Protein AF-A0A811S1T0-F1 (afdb_monomer_lite)

Foldseek 3Di:
DDLVVVLVVVVVVVVVVVVVVDFDDDDDDDPVVVVNVLSVDWAKWFAWCDDDRHPVPQTDHQDDDADVPHDPQRVSQVSCCQAWVAGDPPGPHQDTDGPVPTTPDIHTHRLVRNCPPPVCVVDPVSVVVSVQVVCVVVVVHPDDDDD

Secondary structure (DSSP, 8-state):
--HHHHHHHHHHHHHHHHHTT---------GGGGGGSGGG-EEEEEEESSSSSTTTT--B----PPPTT--HHHHHHHHHHHHH---TTTTS-------TTTEEEEEEEEHHHHHT-HHHHH-HHHHHHHHHHHHHHTT----PPP-

InterPro domains:
  IPR000086 NUDIX hydrolase domain [PF00293] (43-87)
  IPR000086 NUDIX hydrolase domain [PS51462] (26-147)
  IPR003293 Nudix hydrolase 6-like [PTHR13994] (42-86)
  IPR015797 NUDIX hydrolase-like domain superfamily [SSF55811] (42-127)
  IPR020084 NUDIX hydrolase, conserved site [PS00893] (64-85)
  IPR020476 NUDIX hydrolase [PR00502] (59-73)
  IPR020476 NUDIX hydrolase [PR00502] (73-88)
  IPR040618 Pre-nudix hydrolase domain [PF18290] (1-42)

Sequence (147 aa):
MDPGVFSASLKAALAKWREQGIRGVWIKLPITLSNLIPPVVEILAVQEKSGVLRGLGVWKFPTGVVEPGEDINVGAVREVKEETGVCLLKPLSYDIYEARLEIEACQWMPIEEFAAQPFLQKHELAKYILEVGLAKVDKEYAGFQSP

pLDDT: mean 76.9, std 10.12, range [39.59, 94.25]

Structure (mmCIF, N/CA/C/O backbone):
data_AF-A0A811S1T0-F1
#
_entry.id   AF-A0A811S1T0-F1
#
loop_
_atom_site.group_PDB
_atom_site.id
_atom_site.type_symbol
_atom_site.label_atom_id
_atom_site.label_alt_id
_atom_site.label_comp_id
_atom_site.label_asym_id
_atom_site.label_entity_id
_atom_site.label_seq_id
_atom_site.pdbx_PDB_ins_code
_atom_site.Cartn_x
_atom_site.Cartn_y
_atom_site.Cartn_z
_atom_site.occupancy
_atom_site.B_iso_or_equiv
_atom_site.auth_seq_id
_atom_site.auth_comp_id
_atom_site.auth_asym_id
_atom_site.auth_atom_id
_atom_site.pdbx_PDB_model_num
ATOM 1 N N . MET A 1 1 ? 17.799 -5.778 -17.339 1.00 73.62 1 MET A N 1
ATOM 2 C CA . MET A 1 1 ? 17.180 -4.451 -17.546 1.00 73.62 1 MET A CA 1
ATOM 3 C C . MET A 1 1 ? 17.196 -3.739 -16.210 1.00 73.62 1 MET A C 1
ATOM 5 O O . MET A 1 1 ? 16.959 -4.403 -15.206 1.00 73.62 1 MET A O 1
ATOM 9 N N . ASP A 1 2 ? 17.540 -2.455 -16.201 1.00 85.69 2 ASP A N 1
ATOM 10 C CA . ASP A 1 2 ? 17.540 -1.648 -14.980 1.00 85.69 2 ASP A CA 1
ATOM 11 C C . ASP A 1 2 ? 16.093 -1.400 -14.487 1.00 85.69 2 ASP A C 1
ATOM 13 O O . ASP A 1 2 ? 15.254 -1.014 -15.311 1.00 85.69 2 ASP A O 1
ATOM 17 N N . PRO A 1 3 ? 15.775 -1.631 -13.195 1.00 75.69 3 PRO A N 1
ATOM 18 C CA . PRO A 1 3 ? 14.431 -1.426 -12.646 1.00 75.69 3 PRO A CA 1
ATOM 19 C C . PRO A 1 3 ? 13.915 0.012 -12.776 1.00 75.69 3 PRO A C 1
ATOM 21 O O . PRO A 1 3 ? 12.736 0.206 -13.067 1.00 75.69 3 PRO A O 1
ATOM 24 N N . GLY A 1 4 ? 14.781 1.019 -12.630 1.00 75.38 4 GLY A N 1
ATOM 25 C CA . GLY A 1 4 ? 14.400 2.429 -12.746 1.00 75.38 4 GLY A CA 1
ATOM 26 C C . GLY A 1 4 ? 14.018 2.808 -14.176 1.00 75.38 4 GLY A C 1
ATOM 27 O O . GLY A 1 4 ? 12.973 3.420 -14.407 1.00 75.38 4 GLY A O 1
ATOM 28 N N . VAL A 1 5 ? 14.812 2.369 -15.158 1.00 84.75 5 VAL A N 1
ATOM 29 C CA . VAL A 1 5 ? 14.508 2.547 -16.591 1.00 84.75 5 VAL A CA 1
ATOM 30 C C . VAL A 1 5 ? 13.210 1.831 -16.975 1.00 84.75 5 VAL A C 1
ATOM 32 O O . VAL A 1 5 ? 12.394 2.380 -17.724 1.00 84.75 5 VAL A O 1
ATOM 35 N N . PHE A 1 6 ? 12.992 0.621 -16.452 1.00 81.00 6 PHE A N 1
ATOM 36 C CA . PHE A 1 6 ? 11.758 -0.129 -16.672 1.00 81.00 6 PHE A CA 1
ATOM 37 C C . PHE A 1 6 ? 10.543 0.577 -16.059 1.00 81.00 6 PHE A C 1
ATOM 39 O O . PHE A 1 6 ? 9.552 0.763 -16.760 1.00 81.00 6 PHE A O 1
ATOM 46 N N . SER A 1 7 ? 10.643 1.040 -14.808 1.00 75.69 7 SER A N 1
ATOM 47 C CA . SER A 1 7 ? 9.585 1.785 -14.113 1.00 75.69 7 SER A CA 1
ATOM 48 C C . SER A 1 7 ? 9.170 3.036 -14.890 1.00 75.69 7 SER A C 1
ATOM 50 O O . SER A 1 7 ? 7.989 3.232 -15.175 1.00 75.69 7 SER A O 1
ATOM 52 N N . ALA A 1 8 ? 10.141 3.851 -15.319 1.00 79.75 8 ALA A N 1
ATOM 53 C CA . ALA A 1 8 ? 9.870 5.058 -16.097 1.00 79.75 8 ALA A CA 1
ATOM 54 C C . ALA A 1 8 ? 9.174 4.739 -17.431 1.00 79.75 8 ALA A C 1
ATOM 56 O O . ALA A 1 8 ? 8.195 5.390 -17.805 1.00 79.75 8 ALA A O 1
ATOM 57 N N . SER A 1 9 ? 9.643 3.697 -18.123 1.00 83.00 9 SER A N 1
ATOM 58 C CA . SER A 1 9 ? 9.062 3.248 -19.393 1.00 83.00 9 SER A CA 1
ATOM 59 C C . SER A 1 9 ? 7.640 2.714 -19.214 1.00 83.00 9 SER A C 1
ATOM 61 O O . SER A 1 9 ? 6.757 3.012 -20.019 1.00 83.00 9 SER A O 1
ATOM 63 N N . LEU A 1 10 ? 7.402 1.954 -18.143 1.00 80.75 10 LEU A N 1
ATOM 64 C CA . LEU A 1 10 ? 6.099 1.395 -17.814 1.00 80.75 10 LEU A CA 1
ATOM 65 C C . LEU A 1 10 ? 5.095 2.492 -17.446 1.00 80.75 10 LEU A C 1
ATOM 67 O O . LEU A 1 10 ? 4.000 2.502 -18.002 1.00 80.75 10 LEU A O 1
ATOM 71 N N . LYS A 1 11 ? 5.471 3.452 -16.589 1.00 79.00 11 LYS A N 1
ATOM 72 C CA . LYS A 1 11 ? 4.620 4.602 -16.226 1.00 79.00 11 LYS A CA 1
ATOM 73 C C . LYS A 1 11 ? 4.187 5.389 -17.468 1.00 79.00 11 LYS A C 1
ATOM 75 O O . LYS A 1 11 ? 3.002 5.679 -17.634 1.00 79.00 11 LYS A O 1
ATOM 80 N N . ALA A 1 12 ? 5.121 5.670 -18.380 1.00 82.94 12 ALA A N 1
ATOM 81 C CA . ALA A 1 12 ? 4.818 6.357 -19.637 1.00 82.94 12 ALA A CA 1
ATOM 82 C C . ALA A 1 12 ? 3.865 5.547 -20.538 1.00 82.94 12 ALA A C 1
ATOM 84 O O . ALA A 1 12 ? 2.929 6.104 -21.118 1.00 82.94 12 ALA A O 1
ATOM 85 N N . ALA A 1 13 ? 4.069 4.229 -20.638 1.00 80.31 13 ALA A N 1
ATOM 86 C CA . ALA A 1 13 ? 3.201 3.346 -21.414 1.00 80.31 13 ALA A CA 1
ATOM 87 C C . ALA A 1 13 ? 1.782 3.257 -20.827 1.00 80.31 13 ALA A C 1
ATOM 89 O O . ALA A 1 13 ? 0.809 3.370 -21.572 1.00 80.31 13 ALA A O 1
ATOM 90 N N . LEU A 1 14 ? 1.656 3.119 -19.503 1.00 78.12 14 LEU A N 1
ATOM 91 C CA . LEU A 1 14 ? 0.371 3.064 -18.803 1.00 78.12 14 LEU A CA 1
ATOM 92 C C . LEU A 1 14 ? -0.433 4.358 -18.978 1.00 78.12 14 LEU A C 1
ATOM 94 O O . LEU A 1 14 ? -1.624 4.286 -19.277 1.00 78.12 14 LEU A O 1
ATOM 98 N N . ALA A 1 15 ? 0.208 5.527 -18.864 1.00 79.62 15 ALA A N 1
ATOM 99 C CA . ALA A 1 15 ? -0.446 6.816 -19.096 1.00 79.62 15 ALA A CA 1
ATOM 100 C C . ALA A 1 15 ? -1.046 6.895 -20.510 1.00 79.62 15 ALA A C 1
ATOM 102 O O . ALA A 1 15 ? -2.232 7.183 -20.675 1.00 79.62 15 ALA A O 1
ATOM 103 N N . LYS A 1 16 ? -0.256 6.523 -21.524 1.00 86.50 16 LYS A N 1
ATOM 104 C CA . LYS A 1 16 ? -0.706 6.477 -22.919 1.00 86.50 16 LYS A CA 1
ATOM 105 C C . LYS A 1 16 ? -1.853 5.485 -23.132 1.00 86.50 16 LYS A C 1
ATOM 107 O O . LYS A 1 16 ? -2.821 5.789 -23.822 1.00 86.50 16 LYS A O 1
ATOM 112 N N . TRP A 1 17 ? -1.759 4.282 -22.573 1.00 80.88 17 TRP A N 1
ATOM 113 C CA . TRP A 1 17 ? -2.789 3.252 -22.732 1.00 80.88 17 TRP A CA 1
ATOM 114 C C . TRP A 1 17 ? -4.102 3.618 -22.040 1.00 80.88 17 TRP A C 1
ATOM 116 O O . TRP A 1 17 ? -5.175 3.298 -22.556 1.00 80.88 17 TRP A O 1
ATOM 126 N N . ARG A 1 18 ? -4.036 4.359 -20.931 1.00 78.31 18 ARG A N 1
ATOM 127 C CA . ARG A 1 18 ? -5.213 4.909 -20.255 1.00 78.31 18 ARG A CA 1
ATOM 128 C C . ARG A 1 18 ? -5.973 5.898 -21.142 1.00 78.31 18 ARG A C 1
ATOM 130 O O . ARG A 1 18 ? -7.193 5.793 -21.233 1.00 78.31 18 ARG A O 1
ATOM 137 N N . GLU A 1 19 ? -5.277 6.798 -21.841 1.00 82.19 19 GLU A N 1
ATOM 138 C CA . GLU A 1 19 ? -5.892 7.717 -22.821 1.00 82.19 19 GLU A CA 1
ATOM 139 C C . GLU A 1 19 ? -6.563 6.970 -23.983 1.00 82.19 19 GLU A C 1
ATOM 141 O O . GLU A 1 19 ? -7.566 7.419 -24.531 1.00 82.19 19 GLU A O 1
ATOM 146 N N . GLN A 1 20 ? -6.041 5.792 -24.327 1.00 86.56 20 GLN A N 1
ATOM 147 C CA . GLN A 1 20 ? -6.594 4.911 -25.358 1.00 86.56 20 GLN A CA 1
ATOM 148 C C . GLN A 1 20 ? -7.759 4.040 -24.858 1.00 86.56 20 GLN A C 1
ATOM 150 O O . GLN A 1 20 ? -8.282 3.223 -25.615 1.00 86.56 20 GLN A O 1
ATOM 155 N N . GLY A 1 21 ? -8.172 4.189 -23.596 1.00 77.06 21 GLY A N 1
ATOM 156 C CA . GLY A 1 21 ? -9.277 3.437 -23.002 1.00 77.06 21 GLY A CA 1
ATOM 157 C C . GLY A 1 21 ? -8.931 1.997 -22.612 1.00 77.06 21 GLY A C 1
ATOM 158 O O . GLY A 1 21 ? -9.837 1.210 -22.338 1.00 77.06 21 GLY A O 1
ATOM 159 N N . ILE A 1 22 ? -7.646 1.627 -22.566 1.00 70.94 22 ILE A N 1
ATOM 160 C CA . ILE A 1 22 ? -7.214 0.306 -22.097 1.00 70.94 22 ILE A CA 1
ATOM 161 C C . ILE A 1 22 ? -7.363 0.246 -20.575 1.00 70.94 22 ILE A C 1
ATOM 163 O O . ILE A 1 22 ? -6.870 1.103 -19.846 1.00 70.94 22 ILE A O 1
ATOM 167 N N . ARG A 1 23 ? -8.051 -0.796 -20.098 1.00 66.44 23 ARG A N 1
ATOM 168 C CA . ARG A 1 23 ? -8.424 -0.974 -18.683 1.00 66.44 23 ARG A CA 1
ATOM 169 C C . ARG A 1 23 ? -7.642 -2.084 -17.976 1.00 66.44 23 ARG A C 1
ATOM 171 O O . ARG A 1 23 ? -7.745 -2.207 -16.763 1.00 66.44 23 ARG A O 1
ATOM 178 N N . GLY A 1 24 ? -6.888 -2.900 -18.715 1.00 60.38 24 GLY A N 1
ATOM 179 C CA . GLY A 1 24 ? -6.119 -4.015 -18.164 1.00 60.38 24 GLY A CA 1
ATOM 180 C C . GLY A 1 24 ? -4.885 -4.325 -19.004 1.00 60.38 24 GLY A C 1
ATOM 181 O O . GLY A 1 24 ? -4.956 -4.342 -20.233 1.00 60.38 24 GLY A O 1
ATOM 182 N N . VAL A 1 25 ? -3.760 -4.573 -18.332 1.00 71.88 25 VAL A N 1
ATOM 183 C CA . VAL A 1 25 ? -2.461 -4.876 -18.943 1.00 71.88 25 VAL A CA 1
ATOM 184 C C . VAL A 1 25 ? -1.908 -6.148 -18.309 1.00 71.88 25 VAL A C 1
ATOM 186 O O . VAL A 1 25 ? -1.824 -6.254 -17.089 1.00 71.88 25 VAL A O 1
ATOM 189 N N . TRP A 1 26 ? -1.517 -7.114 -19.140 1.00 69.75 26 TRP A N 1
ATOM 190 C CA . TRP A 1 26 ? -0.873 -8.349 -18.694 1.00 69.75 26 TRP A CA 1
ATOM 191 C C . TRP A 1 26 ? 0.623 -8.275 -18.977 1.00 69.75 26 TRP A C 1
ATOM 193 O O . TRP A 1 26 ? 1.035 -8.210 -20.135 1.00 69.75 26 TRP A O 1
ATOM 203 N N . ILE A 1 27 ? 1.440 -8.311 -17.925 1.00 73.50 27 ILE A N 1
ATOM 204 C CA . ILE A 1 27 ? 2.901 -8.296 -18.039 1.00 73.50 27 ILE A CA 1
ATOM 205 C C . ILE A 1 27 ? 3.415 -9.705 -17.755 1.00 73.50 27 ILE A C 1
ATOM 207 O O . ILE A 1 27 ? 3.264 -10.234 -16.656 1.00 73.50 27 ILE A O 1
ATOM 211 N N . LYS A 1 28 ? 4.026 -10.330 -18.765 1.00 74.69 28 LYS A N 1
ATOM 212 C CA . LYS A 1 28 ? 4.677 -11.634 -18.622 1.00 74.69 28 LYS A CA 1
ATOM 213 C C . LYS A 1 28 ? 6.162 -11.423 -18.341 1.00 74.69 28 LYS A C 1
ATOM 215 O O . LYS A 1 28 ? 6.903 -11.037 -19.242 1.00 74.69 28 LYS A O 1
ATOM 220 N N . LEU A 1 29 ? 6.590 -11.717 -17.116 1.00 73.38 29 LEU A N 1
ATOM 221 C CA . LEU A 1 29 ? 7.993 -11.650 -16.707 1.00 73.38 29 LEU A CA 1
ATOM 222 C C . LEU A 1 29 ? 8.585 -13.063 -16.572 1.00 73.38 29 LEU A C 1
ATOM 224 O O . LEU A 1 29 ? 8.060 -13.876 -15.810 1.00 73.38 29 LEU A O 1
ATOM 228 N N . PRO A 1 30 ? 9.668 -13.387 -17.300 1.00 76.62 30 PRO A N 1
ATOM 229 C CA . PRO A 1 30 ? 10.503 -14.544 -16.992 1.00 76.62 30 PRO A CA 1
ATOM 230 C C . PRO A 1 30 ? 11.116 -14.416 -15.592 1.00 76.62 30 PRO A C 1
ATOM 232 O O . PRO A 1 30 ? 11.462 -13.314 -15.174 1.00 76.62 30 PRO A O 1
ATOM 235 N N . ILE A 1 31 ? 11.344 -15.540 -14.905 1.00 69.88 31 ILE A N 1
ATOM 236 C CA . ILE A 1 31 ? 11.936 -15.550 -13.553 1.00 69.88 31 ILE A CA 1
ATOM 237 C C . ILE A 1 31 ? 13.321 -14.886 -13.491 1.00 69.88 31 ILE A C 1
ATOM 239 O O . ILE A 1 31 ? 13.688 -14.301 -12.481 1.00 69.88 31 ILE A O 1
ATOM 243 N N . THR A 1 32 ? 14.071 -14.896 -14.596 1.00 77.25 32 THR A N 1
ATOM 244 C CA . THR A 1 32 ? 15.369 -14.212 -14.719 1.00 77.25 32 THR A CA 1
ATOM 245 C C . THR A 1 32 ? 15.266 -12.685 -14.665 1.00 77.25 32 THR A C 1
ATOM 247 O O . THR A 1 32 ? 16.288 -12.014 -14.572 1.00 77.25 32 THR A O 1
ATOM 250 N N . LEU A 1 33 ? 14.054 -12.134 -14.775 1.00 78.56 33 LEU A N 1
ATOM 251 C CA . LEU A 1 33 ? 13.741 -10.711 -14.651 1.00 78.56 33 LEU A CA 1
ATOM 252 C C . LEU A 1 33 ? 12.894 -10.433 -13.398 1.00 78.56 33 LEU A C 1
ATOM 254 O O . LEU A 1 33 ? 12.141 -9.461 -13.369 1.00 78.56 33 LEU A O 1
ATOM 258 N N . SER A 1 34 ? 12.997 -11.274 -12.360 1.00 74.88 34 SER A N 1
ATOM 259 C CA . SER A 1 34 ? 12.306 -11.067 -11.077 1.00 74.88 34 SER A CA 1
ATOM 260 C C . SER A 1 34 ? 12.664 -9.732 -10.419 1.00 74.88 34 SER A C 1
ATOM 262 O O . SER A 1 34 ? 11.841 -9.145 -9.728 1.00 74.88 34 SER A O 1
ATOM 264 N N . ASN A 1 35 ? 13.841 -9.180 -10.725 1.00 72.88 35 ASN A N 1
ATOM 265 C CA . ASN A 1 35 ? 14.255 -7.841 -10.307 1.00 72.88 35 ASN A CA 1
ATOM 266 C C . ASN A 1 35 ? 13.358 -6.707 -10.850 1.00 72.88 35 ASN A C 1
ATOM 268 O O . ASN A 1 35 ? 13.507 -5.566 -10.427 1.00 72.88 35 ASN A O 1
ATOM 272 N N . LEU A 1 36 ? 12.468 -7.000 -11.805 1.00 73.81 36 LEU A N 1
ATOM 273 C CA . LEU A 1 36 ? 11.477 -6.070 -12.346 1.00 73.81 36 LEU A CA 1
ATOM 274 C C . LEU A 1 36 ? 10.087 -6.244 -11.726 1.00 73.81 36 LEU A C 1
ATOM 276 O O . LEU A 1 36 ? 9.186 -5.517 -12.130 1.00 73.81 36 LEU A O 1
ATOM 280 N N . ILE A 1 37 ? 9.905 -7.175 -10.778 1.00 70.19 37 ILE A N 1
ATOM 281 C CA . ILE A 1 37 ? 8.646 -7.353 -10.039 1.00 70.19 37 ILE A CA 1
ATOM 282 C C . ILE A 1 37 ? 8.358 -6.152 -9.131 1.00 70.19 37 ILE A C 1
ATOM 284 O O . ILE A 1 37 ? 7.250 -5.630 -9.218 1.00 70.19 37 ILE A O 1
ATOM 288 N N . PRO A 1 38 ? 9.304 -5.654 -8.313 1.00 68.50 38 PRO A N 1
ATOM 289 C CA . PRO A 1 38 ? 8.998 -4.537 -7.425 1.00 68.50 38 PRO A CA 1
ATOM 290 C C . PRO A 1 38 ? 8.460 -3.291 -8.175 1.00 68.50 38 PRO A C 1
ATOM 292 O O . PRO A 1 38 ? 7.383 -2.825 -7.807 1.00 68.50 38 PRO A O 1
ATOM 295 N N . PRO A 1 39 ? 9.011 -2.879 -9.342 1.00 67.88 39 PRO A N 1
ATOM 296 C CA . PRO A 1 39 ? 8.487 -1.731 -10.089 1.00 67.88 39 PRO A CA 1
ATOM 297 C C . PRO A 1 39 ? 7.089 -1.904 -10.702 1.00 67.88 39 PRO A C 1
ATOM 299 O O . PRO A 1 39 ? 6.507 -0.914 -11.146 1.00 67.88 39 PRO A O 1
ATOM 302 N N . VAL A 1 40 ? 6.580 -3.138 -10.821 1.00 69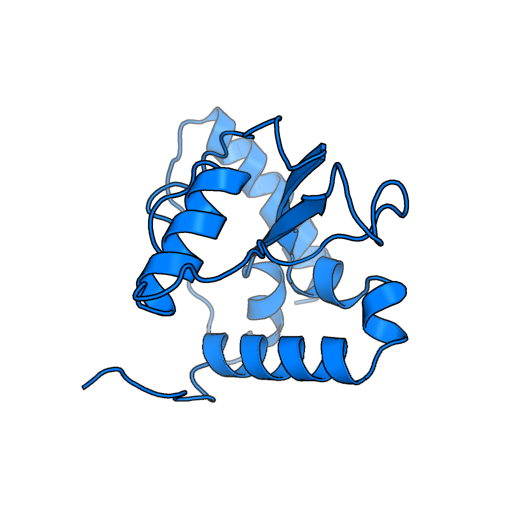.69 40 VAL A N 1
ATOM 303 C CA . VAL A 1 40 ? 5.204 -3.425 -11.286 1.00 69.69 40 VAL A CA 1
ATOM 304 C C . VAL A 1 40 ? 4.234 -3.654 -10.131 1.00 69.69 40 VAL A C 1
ATOM 306 O O . VAL A 1 40 ? 3.033 -3.772 -10.372 1.00 69.69 40 VAL A O 1
ATOM 309 N N . VAL A 1 41 ? 4.730 -3.734 -8.894 1.00 70.31 41 VAL A N 1
ATOM 310 C CA . VAL A 1 41 ? 3.910 -3.886 -7.694 1.00 70.31 41 VAL A CA 1
ATOM 311 C C . VAL A 1 41 ? 3.681 -2.510 -7.085 1.00 70.31 41 VAL A C 1
ATOM 313 O O . VAL A 1 41 ? 4.598 -1.852 -6.595 1.00 70.31 41 VAL A O 1
ATOM 316 N N . GLU A 1 42 ? 2.422 -2.094 -7.087 1.00 72.88 42 GLU A N 1
ATOM 317 C CA . GLU A 1 42 ? 1.984 -0.880 -6.412 1.00 72.88 42 GLU A CA 1
ATOM 318 C C . GLU A 1 42 ? 1.251 -1.231 -5.116 1.00 72.88 42 GLU A C 1
ATOM 320 O O . GLU A 1 42 ? 0.479 -2.191 -5.044 1.00 72.88 42 GLU A O 1
ATOM 325 N N . ILE A 1 43 ? 1.495 -0.428 -4.085 1.00 77.12 43 ILE A N 1
ATOM 326 C CA . ILE A 1 43 ? 0.799 -0.470 -2.804 1.00 77.12 43 ILE A CA 1
ATOM 327 C C . ILE A 1 43 ? -0.171 0.705 -2.752 1.00 77.12 43 ILE A C 1
ATOM 329 O O . ILE A 1 43 ? 0.166 1.820 -3.146 1.00 77.12 43 ILE A O 1
ATOM 333 N N . LEU A 1 44 ? -1.368 0.464 -2.227 1.00 80.31 44 LEU A N 1
ATOM 334 C CA . LEU A 1 44 ? -2.286 1.536 -1.876 1.00 80.31 44 LEU A CA 1
ATOM 335 C C . LEU A 1 44 ? -1.807 2.199 -0.583 1.00 80.31 44 LEU A C 1
ATOM 337 O O . LEU A 1 44 ? -1.782 1.558 0.469 1.00 80.31 44 LEU A O 1
ATOM 341 N N . ALA A 1 45 ? -1.418 3.467 -0.676 1.00 86.62 45 ALA A N 1
ATOM 342 C CA . ALA A 1 45 ? -0.905 4.240 0.443 1.00 86.62 45 ALA A CA 1
ATOM 343 C C . ALA A 1 45 ? -1.722 5.517 0.661 1.00 86.62 45 ALA A C 1
ATOM 345 O O . ALA A 1 45 ? -2.256 6.108 -0.283 1.00 86.62 45 ALA A O 1
ATOM 346 N N . VAL A 1 46 ? -1.783 5.956 1.915 1.00 87.00 46 VAL A N 1
ATOM 347 C CA . VAL A 1 46 ? -2.544 7.127 2.358 1.00 87.00 46 VAL A CA 1
ATOM 348 C C . VAL A 1 46 ? -1.664 8.091 3.149 1.00 87.00 46 VAL A C 1
ATOM 350 O O . VAL A 1 46 ? -0.701 7.683 3.804 1.00 87.00 46 VAL A O 1
ATOM 353 N N . GLN A 1 47 ? -2.021 9.371 3.114 1.00 89.12 47 GLN A N 1
ATOM 354 C CA . GLN A 1 47 ? -1.563 10.382 4.064 1.00 89.12 47 GLN A CA 1
ATOM 355 C C . GLN A 1 47 ? -2.734 10.775 4.957 1.00 89.12 47 GLN A C 1
ATOM 357 O O . GLN A 1 47 ? -3.818 11.099 4.470 1.00 89.12 47 GLN A O 1
ATOM 362 N N . GLU A 1 48 ? -2.530 10.735 6.270 1.00 86.94 48 GLU A N 1
ATOM 363 C CA . GLU A 1 48 ? -3.596 11.028 7.224 1.00 86.94 48 GLU A CA 1
ATOM 364 C C . GLU A 1 48 ? -3.838 12.533 7.372 1.00 86.94 48 GLU A C 1
ATOM 366 O O . GLU A 1 48 ? -2.910 13.339 7.467 1.00 86.94 48 GLU A O 1
ATOM 371 N N . LYS A 1 49 ? -5.114 12.910 7.456 1.00 84.50 49 LYS A N 1
ATOM 372 C CA . LYS A 1 49 ? -5.534 14.297 7.683 1.00 84.50 49 LYS A CA 1
ATOM 373 C C . LYS A 1 49 ? -5.501 14.683 9.161 1.00 84.50 49 LYS A C 1
ATOM 375 O O . LYS A 1 49 ? -5.445 15.867 9.505 1.00 84.50 49 LYS A O 1
ATOM 380 N N . SER A 1 50 ? -5.539 13.687 10.040 1.00 78.94 50 SER A N 1
ATOM 381 C CA . SER A 1 50 ? -5.488 13.810 11.495 1.00 78.94 50 SER A CA 1
ATOM 382 C C . SER A 1 50 ? -4.680 12.666 12.097 1.00 78.94 50 SER A C 1
ATOM 384 O O . SER A 1 50 ? -4.749 11.553 11.592 1.00 78.94 50 SER A O 1
ATOM 386 N N . GLY A 1 51 ? -3.956 12.935 13.186 1.00 81.81 51 GLY A N 1
ATOM 387 C CA . GLY A 1 51 ? -3.114 11.947 13.862 1.00 81.81 51 GLY A CA 1
ATOM 388 C C . GLY A 1 51 ? -1.673 12.425 14.049 1.00 81.81 51 GLY A C 1
ATOM 389 O O . GLY A 1 51 ? -1.393 13.625 13.989 1.00 81.81 51 GLY A O 1
ATOM 390 N N . VAL A 1 52 ? -0.776 11.479 14.331 1.00 84.75 52 VAL A N 1
ATOM 391 C CA . VAL A 1 52 ? 0.642 11.718 14.664 1.00 84.75 52 VAL A CA 1
ATOM 392 C C . VAL A 1 52 ? 1.488 12.054 13.428 1.00 84.75 52 VAL A C 1
ATOM 394 O O . VAL A 1 52 ? 2.481 12.769 13.536 1.00 84.75 52 VAL A O 1
ATOM 397 N N . LEU A 1 53 ? 1.104 11.553 12.258 1.00 85.44 53 LEU A N 1
ATOM 398 C CA . LEU A 1 53 ? 1.779 11.725 10.972 1.00 85.44 53 LEU A CA 1
ATOM 399 C C . LEU A 1 53 ? 1.185 12.855 10.118 1.00 85.44 53 LEU A C 1
ATOM 401 O O . LEU A 1 53 ? 1.724 13.160 9.050 1.00 85.44 53 LEU A O 1
ATOM 405 N N . ARG A 1 54 ? 0.111 13.505 10.584 1.00 87.19 54 ARG A N 1
ATOM 406 C CA . ARG A 1 54 ? -0.516 14.650 9.909 1.00 87.19 54 ARG A CA 1
ATOM 407 C C . ARG A 1 54 ? 0.519 15.716 9.538 1.00 87.19 54 ARG A C 1
ATOM 409 O O . ARG A 1 54 ? 1.242 16.219 10.397 1.00 87.19 54 ARG A O 1
ATOM 416 N N . GLY A 1 55 ? 0.531 16.122 8.267 1.00 87.44 55 GLY A N 1
ATOM 417 C CA . GLY A 1 55 ? 1.397 17.196 7.767 1.00 87.44 55 GLY A CA 1
ATOM 418 C C . GLY A 1 55 ? 2.890 16.850 7.713 1.00 87.44 55 GLY A C 1
ATOM 419 O O . GLY A 1 55 ? 3.693 17.713 7.367 1.00 87.44 55 GLY A O 1
ATOM 420 N N . LEU A 1 56 ? 3.279 15.606 8.026 1.00 88.62 56 LEU A N 1
ATOM 421 C CA . LEU A 1 56 ? 4.666 15.138 7.912 1.00 88.62 56 LEU A CA 1
ATOM 422 C C . LEU A 1 56 ? 5.000 14.596 6.515 1.00 88.62 56 LEU A C 1
ATOM 424 O O . LEU A 1 56 ? 6.152 14.257 6.251 1.00 88.62 56 LEU A O 1
ATOM 428 N N . GLY A 1 57 ? 4.002 14.481 5.632 1.00 89.25 57 GLY A N 1
ATOM 429 C CA . GLY A 1 57 ? 4.172 13.933 4.286 1.00 89.25 57 GLY A CA 1
ATOM 430 C C . GLY A 1 57 ? 4.508 12.437 4.261 1.00 89.25 57 GLY A C 1
ATOM 431 O O . GLY A 1 57 ? 5.040 11.950 3.266 1.00 89.25 57 GLY A O 1
ATOM 432 N N . VAL A 1 58 ? 4.231 11.710 5.349 1.00 89.81 58 VAL A N 1
ATOM 433 C CA . VAL A 1 58 ? 4.506 10.272 5.464 1.00 89.81 58 VAL A CA 1
ATOM 434 C C . VAL A 1 58 ? 3.349 9.477 4.867 1.00 89.81 58 VAL A C 1
ATOM 436 O O . VAL A 1 58 ? 2.213 9.601 5.317 1.00 89.81 58 VAL A O 1
ATOM 439 N N . TRP A 1 59 ? 3.653 8.638 3.880 1.00 90.19 59 TRP A N 1
ATOM 440 C CA . TRP A 1 59 ? 2.727 7.668 3.306 1.00 90.19 59 TRP A CA 1
ATOM 441 C C . TRP A 1 59 ? 2.728 6.386 4.135 1.00 90.19 59 TRP A C 1
ATOM 443 O O . TRP A 1 59 ? 3.785 5.800 4.384 1.00 90.19 59 TRP A O 1
ATOM 453 N N . LYS A 1 60 ? 1.538 5.932 4.531 1.00 88.00 60 LYS A N 1
ATOM 454 C CA . LYS A 1 60 ? 1.319 4.698 5.296 1.00 88.00 60 LYS A CA 1
ATOM 455 C C . LYS A 1 60 ? 0.293 3.794 4.611 1.00 88.00 60 LYS A C 1
ATOM 457 O O . LYS A 1 60 ? -0.385 4.214 3.677 1.00 88.00 60 LYS A O 1
ATOM 462 N N . PHE A 1 61 ? 0.176 2.559 5.088 1.00 85.69 61 PHE A N 1
ATOM 463 C CA . PHE A 1 61 ? -0.972 1.712 4.759 1.00 85.69 61 PHE A CA 1
ATOM 464 C C . PHE A 1 61 ? -2.265 2.317 5.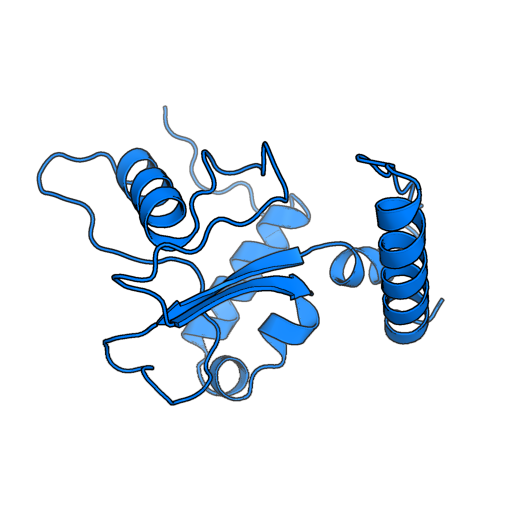334 1.00 85.69 61 PHE A C 1
ATOM 466 O O . PHE A 1 61 ? -2.180 3.012 6.351 1.00 85.69 61 PHE A O 1
ATOM 473 N N . PRO A 1 62 ? -3.439 2.035 4.740 1.00 83.06 62 PRO A N 1
ATOM 474 C CA . PRO A 1 62 ? -4.716 2.304 5.389 1.00 83.06 62 PRO A CA 1
ATOM 475 C C . PRO A 1 62 ? -4.793 1.607 6.744 1.00 83.06 62 PRO A C 1
ATOM 477 O O . PRO A 1 62 ? -4.408 0.437 6.860 1.00 83.06 62 PRO A O 1
ATOM 480 N N . THR A 1 63 ? -5.246 2.315 7.774 1.00 85.62 63 THR A N 1
ATOM 481 C CA . THR A 1 63 ? -5.248 1.791 9.145 1.00 85.62 63 THR A CA 1
ATOM 482 C C . THR A 1 63 ? -6.384 2.378 9.958 1.00 85.62 63 THR A C 1
ATOM 484 O O . THR A 1 63 ? -6.464 3.596 10.070 1.00 85.62 63 THR A O 1
ATOM 487 N N . GLY A 1 64 ? -7.081 1.535 10.712 1.00 85.31 64 GLY A N 1
ATOM 488 C CA . GLY A 1 64 ? -7.955 1.997 11.783 1.00 85.31 64 GLY A CA 1
ATOM 489 C C . GLY A 1 64 ? -8.179 0.935 12.848 1.00 85.31 64 GLY A C 1
ATOM 490 O O . GLY A 1 64 ? -7.394 -0.010 12.986 1.00 85.31 64 GLY A O 1
ATOM 491 N N . VAL A 1 65 ? -9.200 1.149 13.670 1.00 88.56 65 VAL A N 1
ATOM 492 C CA . VAL A 1 65 ? -9.467 0.337 14.861 1.00 88.56 65 VAL A CA 1
ATOM 493 C C . VAL A 1 65 ? -10.496 -0.733 14.514 1.00 88.56 65 VAL A C 1
ATOM 495 O O . VAL A 1 65 ? -11.462 -0.476 13.804 1.00 88.56 65 VAL A O 1
ATOM 498 N N . VAL A 1 66 ? -10.295 -1.945 15.031 1.00 90.00 66 VAL A N 1
ATOM 499 C CA . VAL A 1 66 ? -11.312 -3.002 14.958 1.00 90.00 66 VAL A CA 1
ATOM 500 C C . VAL A 1 66 ? -12.331 -2.774 16.069 1.00 90.00 66 VAL A C 1
ATOM 502 O O . VAL A 1 66 ? -11.957 -2.656 17.240 1.00 90.00 66 VAL A O 1
ATOM 505 N N . GLU A 1 67 ? -13.610 -2.728 15.711 1.00 90.06 67 GLU A N 1
ATOM 506 C CA . GLU A 1 67 ? -14.691 -2.495 16.669 1.00 90.06 67 GLU A CA 1
ATOM 507 C C . GLU A 1 67 ? -14.933 -3.719 17.577 1.00 90.06 67 GLU A C 1
ATOM 509 O O . GLU A 1 67 ? -14.681 -4.863 17.178 1.00 90.06 67 GLU A O 1
ATOM 514 N N . PRO A 1 68 ? -15.446 -3.543 18.812 1.00 94.25 68 PRO A N 1
ATOM 515 C CA . PRO A 1 68 ? -15.758 -4.668 19.689 1.00 94.25 68 PRO A CA 1
ATOM 516 C C . PRO A 1 68 ? -16.721 -5.675 19.037 1.00 94.25 68 PRO A C 1
ATOM 518 O O . PRO A 1 68 ? -17.879 -5.366 18.763 1.00 94.25 68 PRO A O 1
ATOM 521 N N . GLY A 1 69 ? -16.249 -6.908 18.834 1.00 92.88 69 GLY A N 1
ATOM 522 C CA . GLY A 1 69 ? -17.015 -7.984 18.192 1.00 92.88 69 GLY A CA 1
ATOM 523 C C . GLY A 1 69 ? -16.904 -8.035 16.663 1.00 92.88 69 GLY A C 1
ATOM 524 O O . GLY A 1 69 ? -17.485 -8.932 16.055 1.00 92.88 69 GLY A O 1
ATOM 525 N N . GLU A 1 70 ? -16.154 -7.121 16.043 1.00 90.06 70 GLU A N 1
ATOM 526 C CA . GLU A 1 70 ? -15.830 -7.152 14.617 1.00 90.06 70 GLU A CA 1
ATOM 527 C C . GLU A 1 70 ? -14.673 -8.131 14.335 1.00 90.06 70 GLU A C 1
ATOM 529 O O . GLU A 1 70 ? -13.701 -8.216 15.088 1.00 90.06 70 GLU A O 1
ATOM 534 N N . ASP A 1 71 ? -14.772 -8.892 13.240 1.00 85.75 71 ASP A N 1
ATOM 535 C CA . ASP A 1 71 ? -13.667 -9.733 12.768 1.00 85.75 71 ASP A CA 1
ATOM 536 C C . ASP A 1 71 ? -12.544 -8.862 12.188 1.00 85.75 71 ASP A C 1
ATOM 538 O O . ASP A 1 71 ? -12.802 -7.917 11.445 1.00 85.75 71 ASP A O 1
ATOM 542 N N . ILE A 1 72 ? -11.286 -9.213 12.462 1.00 85.38 72 ILE A N 1
ATOM 543 C CA . ILE A 1 72 ? -10.118 -8.426 12.030 1.00 85.38 72 ILE A CA 1
ATOM 544 C C . ILE A 1 72 ? -10.082 -8.245 10.505 1.00 85.38 72 ILE A C 1
ATOM 546 O O . ILE A 1 72 ? -9.727 -7.169 10.025 1.00 85.38 72 ILE A O 1
ATOM 550 N N . ASN A 1 73 ? -10.463 -9.264 9.727 1.00 78.00 73 ASN A N 1
ATOM 551 C CA . ASN A 1 73 ? -10.478 -9.162 8.267 1.00 78.00 73 ASN A CA 1
ATOM 552 C C . ASN A 1 73 ? -11.599 -8.236 7.793 1.00 78.00 73 ASN A C 1
ATOM 554 O O . ASN A 1 73 ? -11.421 -7.503 6.821 1.00 78.00 73 ASN A O 1
ATOM 558 N N . VAL A 1 74 ? -12.744 -8.262 8.481 1.00 81.56 74 VAL A N 1
ATOM 559 C CA . VAL A 1 74 ? -13.867 -7.356 8.213 1.00 81.56 74 VAL A CA 1
ATOM 560 C C . VAL A 1 74 ? -13.462 -5.917 8.520 1.00 81.56 74 VAL A C 1
ATOM 562 O O . VAL A 1 74 ? -13.622 -5.069 7.644 1.00 81.56 74 VAL A O 1
ATOM 565 N N . GLY A 1 75 ? -12.846 -5.672 9.680 1.00 83.12 75 GLY A N 1
ATOM 566 C CA . GLY A 1 75 ? -12.315 -4.362 10.054 1.00 83.12 75 GLY A CA 1
ATOM 567 C C . GLY A 1 75 ? -11.290 -3.857 9.039 1.00 83.12 75 GLY A C 1
ATOM 568 O O . GLY A 1 75 ? -11.464 -2.788 8.472 1.00 83.12 75 GLY A O 1
ATOM 569 N N . ALA A 1 76 ? -10.281 -4.659 8.685 1.00 79.81 76 ALA A N 1
ATOM 570 C CA . ALA A 1 76 ? -9.269 -4.258 7.702 1.00 79.81 76 ALA A CA 1
ATOM 571 C C . ALA A 1 76 ? -9.868 -3.900 6.326 1.00 79.81 76 ALA A C 1
ATOM 573 O O . ALA A 1 76 ? -9.444 -2.939 5.686 1.00 79.81 76 ALA A O 1
ATOM 574 N N . VAL A 1 77 ? -10.866 -4.656 5.858 1.00 75.38 77 VAL A N 1
ATOM 575 C CA . VAL A 1 77 ? -11.570 -4.366 4.599 1.00 75.38 77 VAL A CA 1
ATOM 576 C C . VAL A 1 77 ? -12.416 -3.100 4.705 1.00 75.38 77 VAL A C 1
ATOM 578 O O . VAL A 1 77 ? -12.460 -2.325 3.746 1.00 75.38 77 VAL A O 1
ATOM 581 N N . ARG A 1 78 ? -13.092 -2.899 5.841 1.00 84.38 78 ARG A N 1
ATOM 582 C CA . ARG A 1 78 ? -13.873 -1.695 6.126 1.00 84.38 78 ARG A CA 1
ATOM 583 C C . ARG A 1 78 ? -12.974 -0.460 6.103 1.00 84.38 78 ARG A C 1
ATOM 585 O O . ARG A 1 78 ? -13.287 0.449 5.350 1.00 84.38 78 ARG A O 1
ATOM 592 N N . GLU A 1 79 ? -11.838 -0.480 6.796 1.00 84.25 79 GLU A N 1
ATOM 593 C CA . GLU A 1 79 ? -10.888 0.643 6.862 1.00 84.25 79 GLU A CA 1
ATOM 594 C C . GLU A 1 79 ? -10.346 1.029 5.479 1.00 84.25 79 GLU A C 1
ATOM 596 O O . GLU A 1 79 ? -10.396 2.188 5.074 1.00 84.25 79 GLU A O 1
ATOM 601 N N . VAL A 1 80 ? -9.912 0.046 4.678 1.00 74.44 80 VAL A N 1
ATOM 602 C CA . VAL A 1 80 ? -9.465 0.310 3.297 1.00 74.44 80 VAL A CA 1
ATOM 603 C C . VAL A 1 80 ? -10.579 0.974 2.483 1.00 74.44 80 VAL A C 1
ATOM 605 O O . VAL A 1 80 ? -10.320 1.918 1.732 1.00 74.44 80 VAL A O 1
ATOM 608 N N . LYS A 1 81 ? -11.822 0.508 2.634 1.00 74.75 81 LYS A N 1
ATOM 609 C CA . LYS A 1 81 ? -12.980 1.066 1.933 1.00 74.75 81 LYS A CA 1
ATOM 610 C C . LYS A 1 81 ? -13.341 2.466 2.428 1.00 74.75 81 LYS A C 1
ATOM 612 O O . LYS A 1 81 ? -13.687 3.307 1.602 1.00 74.75 81 LYS A O 1
ATOM 617 N N . GLU A 1 82 ? -13.295 2.701 3.732 1.00 81.38 82 GLU A N 1
ATOM 618 C CA . GLU A 1 82 ? -13.636 3.976 4.360 1.00 81.38 82 GLU A C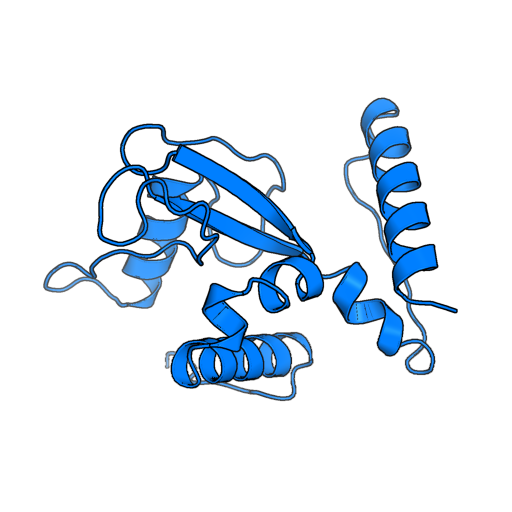A 1
ATOM 619 C C . GLU A 1 82 ? -12.631 5.058 3.995 1.00 81.38 82 GLU A C 1
ATOM 621 O O . GLU A 1 82 ? -13.057 6.146 3.629 1.00 81.38 82 GLU A O 1
ATOM 626 N N . GLU A 1 83 ? -11.333 4.754 3.977 1.00 78.38 83 GLU A N 1
ATOM 627 C CA . GLU A 1 83 ? -10.313 5.737 3.619 1.00 78.38 83 GLU A CA 1
ATOM 628 C C . GLU A 1 83 ? -10.227 5.972 2.098 1.00 78.38 83 GLU A C 1
ATOM 630 O O . GLU A 1 83 ? -10.140 7.112 1.642 1.00 78.38 83 GLU A O 1
ATOM 635 N N . THR A 1 84 ? -10.267 4.912 1.282 1.00 68.81 84 THR A N 1
ATOM 636 C CA . THR A 1 84 ? -9.869 4.992 -0.145 1.00 68.81 84 THR A CA 1
ATOM 637 C C . THR A 1 84 ? -10.996 4.744 -1.151 1.00 68.81 84 THR A C 1
ATOM 639 O O . THR A 1 84 ? -10.794 4.882 -2.363 1.00 68.81 84 THR A O 1
ATOM 642 N N . GLY A 1 85 ? -12.168 4.308 -0.678 1.00 63.25 85 GLY A N 1
ATOM 643 C CA . GLY A 1 85 ? -13.292 3.897 -1.521 1.00 63.25 85 GLY A CA 1
ATOM 644 C C . GLY A 1 85 ? -13.113 2.543 -2.228 1.00 63.25 85 GLY A C 1
ATOM 645 O O . GLY A 1 85 ? -14.019 2.105 -2.940 1.00 63.25 85 GLY A O 1
ATOM 646 N N . VAL A 1 86 ? -11.982 1.849 -2.039 1.00 63.62 86 VAL A N 1
ATOM 647 C CA . VAL A 1 86 ? -11.676 0.556 -2.678 1.00 63.62 86 VAL A CA 1
ATOM 648 C C . VAL A 1 86 ? -12.281 -0.609 -1.877 1.00 63.62 86 VAL A C 1
ATOM 650 O O . VAL A 1 86 ? -12.098 -0.706 -0.670 1.00 63.62 86 VAL A O 1
ATOM 653 N N . CYS A 1 87 ? -12.993 -1.535 -2.534 1.00 39.59 87 CYS A N 1
ATOM 654 C CA . CYS A 1 87 ? -13.597 -2.708 -1.879 1.00 39.59 87 CYS A CA 1
ATOM 655 C C . CYS A 1 87 ? -12.783 -4.003 -2.096 1.00 39.59 87 CYS A C 1
ATOM 657 O O . CYS A 1 87 ? -12.603 -4.419 -3.240 1.00 39.59 87 CYS A O 1
ATOM 659 N N . LEU A 1 88 ? -12.418 -4.657 -0.977 1.00 41.81 88 LEU A N 1
ATOM 660 C CA . LEU A 1 88 ? -11.793 -5.987 -0.784 1.00 41.81 88 LEU A CA 1
ATOM 661 C C . LEU A 1 88 ? -10.386 -6.202 -1.385 1.00 41.81 88 LEU A C 1
ATOM 663 O O . LEU A 1 88 ? -10.127 -5.915 -2.547 1.00 41.81 88 LEU A O 1
ATOM 667 N N . LEU A 1 89 ? -9.482 -6.747 -0.554 1.00 55.41 89 LEU A N 1
ATOM 668 C CA . LEU A 1 89 ? -8.040 -6.973 -0.763 1.00 55.41 89 LEU A CA 1
ATOM 669 C C . LEU A 1 89 ? -7.715 -7.932 -1.929 1.00 55.41 89 LEU A C 1
ATOM 671 O O . LEU A 1 89 ? -7.334 -9.086 -1.762 1.00 55.41 89 LEU A O 1
ATOM 675 N N . LYS A 1 90 ? -7.906 -7.399 -3.128 1.00 46.31 90 LYS A N 1
ATOM 676 C CA . LYS A 1 90 ? -7.275 -7.607 -4.433 1.00 46.31 90 LYS A CA 1
ATOM 677 C C . LYS A 1 90 ? -8.034 -6.593 -5.291 1.00 46.31 90 LYS A C 1
ATOM 679 O O . LYS A 1 90 ? -9.237 -6.793 -5.451 1.00 46.31 90 LYS A O 1
ATOM 684 N N . PRO A 1 91 ? -7.416 -5.497 -5.765 1.00 51.72 91 PRO A N 1
ATOM 685 C CA . PRO A 1 91 ? -8.168 -4.366 -6.299 1.00 51.72 91 PRO A CA 1
ATOM 686 C C . PRO A 1 91 ? -9.119 -4.832 -7.405 1.00 51.72 91 PRO A C 1
ATOM 688 O O . PRO A 1 91 ? -8.685 -5.268 -8.470 1.00 51.72 91 PRO A O 1
ATOM 691 N N . LEU A 1 92 ? -10.428 -4.778 -7.134 1.00 49.97 92 LEU A N 1
ATOM 692 C CA . LEU A 1 92 ? -11.457 -4.997 -8.156 1.00 49.97 92 LEU A CA 1
ATOM 693 C C . LEU A 1 92 ? -11.527 -3.801 -9.118 1.00 49.97 92 LEU A C 1
ATOM 695 O O . LEU A 1 92 ? -12.045 -3.922 -10.227 1.00 49.97 92 LEU A O 1
ATOM 699 N N . SER A 1 93 ? -10.984 -2.659 -8.687 1.00 57.66 93 SER A N 1
ATOM 700 C CA . SER A 1 93 ? -10.764 -1.457 -9.477 1.00 57.66 93 SER A CA 1
ATOM 701 C C . SER A 1 93 ? -9.459 -0.781 -9.057 1.00 57.66 93 SER A C 1
ATOM 703 O O . SER A 1 93 ? -9.048 -0.877 -7.901 1.00 57.66 93 SER A O 1
ATOM 705 N N . TYR A 1 94 ? -8.842 -0.078 -10.003 1.00 63.66 94 TYR A N 1
ATOM 706 C CA . TYR A 1 94 ? -7.714 0.828 -9.770 1.00 63.66 94 TYR A CA 1
ATOM 707 C C . TYR A 1 94 ? -8.168 2.291 -9.651 1.00 63.66 94 TYR A C 1
ATOM 709 O O . TYR A 1 94 ? -7.349 3.169 -9.387 1.00 63.66 94 TYR A O 1
ATOM 717 N N . ASP A 1 95 ? -9.464 2.557 -9.847 1.00 62.84 95 ASP A N 1
ATOM 718 C CA . ASP A 1 95 ? -10.056 3.873 -9.631 1.00 62.84 95 ASP A CA 1
ATOM 719 C C . ASP A 1 95 ? -10.132 4.155 -8.124 1.00 62.84 95 ASP A C 1
ATOM 721 O O . ASP A 1 95 ? -10.702 3.372 -7.362 1.00 62.84 95 ASP A O 1
ATOM 725 N N . ILE A 1 96 ? -9.545 5.276 -7.710 1.00 60.75 96 ILE A N 1
ATOM 726 C CA . ILE A 1 96 ? -9.485 5.722 -6.318 1.00 60.75 96 ILE A CA 1
ATOM 727 C C . ILE A 1 96 ? -10.574 6.771 -6.083 1.00 60.75 96 ILE A C 1
ATOM 729 O O . ILE A 1 96 ? -10.694 7.723 -6.859 1.00 60.75 96 ILE A O 1
ATOM 733 N N . TYR A 1 97 ? -11.333 6.624 -4.996 1.00 65.50 97 TYR A N 1
ATOM 734 C CA . TYR A 1 97 ? -12.328 7.600 -4.556 1.00 65.50 97 TYR A CA 1
ATOM 735 C C . TYR A 1 97 ? -11.998 8.050 -3.131 1.00 65.50 97 TYR A C 1
ATOM 737 O O . TYR A 1 97 ? -12.352 7.392 -2.160 1.00 65.50 97 TYR A O 1
ATOM 745 N N . GLU A 1 98 ? -11.313 9.186 -3.014 1.00 63.81 98 GLU A N 1
ATOM 746 C CA . GLU A 1 98 ? -10.856 9.734 -1.732 1.00 63.81 98 GLU A CA 1
ATOM 747 C C . GLU A 1 98 ? -12.013 10.098 -0.790 1.00 63.81 98 GLU A C 1
ATOM 749 O O . GLU A 1 98 ? -12.803 11.012 -1.068 1.00 63.81 98 GLU A O 1
ATOM 754 N N . ALA A 1 99 ? -12.057 9.468 0.384 1.00 62.69 99 ALA A N 1
ATOM 755 C CA . ALA A 1 99 ? -12.910 9.912 1.475 1.00 62.69 99 ALA A CA 1
ATOM 756 C C . ALA A 1 99 ? -12.202 11.011 2.285 1.00 62.69 99 ALA A C 1
ATOM 758 O O . ALA A 1 99 ? -11.435 10.768 3.213 1.00 62.69 99 ALA A O 1
ATOM 759 N N . ARG A 1 100 ? -12.494 12.273 1.951 1.00 66.12 100 ARG A N 1
ATOM 760 C CA . ARG A 1 100 ? -11.827 13.472 2.512 1.00 66.12 100 ARG A CA 1
ATOM 761 C C . ARG A 1 100 ? -12.047 13.724 4.011 1.00 66.12 100 ARG A C 1
ATOM 763 O O . ARG A 1 100 ? -11.640 14.782 4.506 1.00 66.12 100 ARG A O 1
ATOM 770 N N . LEU A 1 101 ? -12.761 12.848 4.716 1.00 71.69 101 LEU A N 1
ATOM 771 C CA . LEU A 1 101 ? -13.022 13.006 6.147 1.00 71.69 101 LEU A CA 1
ATOM 772 C C . LEU A 1 101 ? -11.773 12.670 6.970 1.00 71.69 101 LEU A C 1
ATOM 774 O O . LEU A 1 101 ? -11.417 13.464 7.839 1.00 71.69 101 LEU A O 1
ATOM 778 N N . GLU A 1 102 ? -11.068 11.592 6.624 1.00 70.12 102 GLU A N 1
ATOM 779 C CA . GLU A 1 102 ? -9.991 11.023 7.452 1.00 70.12 102 GLU A CA 1
ATOM 780 C C . GLU A 1 102 ? -8.603 11.116 6.809 1.00 70.12 102 GLU A C 1
ATOM 782 O O . GLU A 1 102 ? -7.597 11.295 7.503 1.00 70.12 102 GLU A O 1
ATOM 787 N N . ILE A 1 103 ? -8.541 11.099 5.477 1.00 79.19 103 ILE A N 1
ATOM 788 C CA . ILE A 1 103 ? -7.284 11.159 4.729 1.00 79.19 103 ILE A CA 1
ATOM 789 C C . ILE A 1 103 ? -7.130 12.470 3.957 1.00 79.19 103 ILE A C 1
ATOM 791 O O . ILE A 1 103 ? -8.100 13.108 3.535 1.00 79.19 103 ILE A O 1
ATOM 795 N N . GLU A 1 104 ? -5.879 12.902 3.831 1.00 85.19 104 GLU A N 1
ATOM 796 C CA . GLU A 1 104 ? -5.471 14.077 3.062 1.00 85.19 104 GLU A CA 1
ATOM 797 C C . GLU A 1 104 ? -5.223 13.717 1.595 1.00 85.19 104 GLU A C 1
ATOM 799 O O . GLU A 1 104 ? -5.565 14.498 0.710 1.00 85.19 104 GLU A O 1
ATOM 804 N N . ALA A 1 105 ? -4.667 12.530 1.345 1.00 85.44 105 ALA A N 1
ATOM 805 C CA . ALA A 1 105 ? -4.404 12.011 0.010 1.00 85.44 105 ALA A CA 1
ATOM 806 C C . ALA A 1 105 ? -4.338 10.477 0.026 1.00 85.44 105 ALA A C 1
ATOM 808 O O . ALA A 1 105 ? -3.914 9.884 1.020 1.00 85.44 105 ALA A O 1
ATOM 809 N N . CYS A 1 106 ? -4.685 9.832 -1.090 1.00 83.81 106 CYS A N 1
ATOM 810 C CA . CYS A 1 106 ? -4.389 8.416 -1.310 1.00 83.81 106 CYS A CA 1
ATOM 811 C C . CYS A 1 106 ? -3.968 8.145 -2.752 1.00 83.81 106 CYS A C 1
ATOM 813 O O . CYS A 1 106 ? -4.490 8.747 -3.689 1.00 83.81 106 CYS A O 1
ATOM 815 N N . GLN A 1 107 ? -3.023 7.224 -2.929 1.00 82.69 107 GLN A N 1
ATOM 816 C CA . GLN A 1 107 ? -2.539 6.833 -4.248 1.00 82.69 107 GLN A CA 1
ATOM 817 C C . GLN A 1 107 ? -2.016 5.398 -4.269 1.00 82.69 107 GLN A C 1
ATOM 819 O O . GLN A 1 107 ? -1.615 4.843 -3.244 1.00 82.69 107 GLN A O 1
ATOM 824 N N . TRP A 1 108 ? -1.968 4.829 -5.470 1.00 79.12 108 TRP A N 1
ATOM 825 C CA . TRP A 1 108 ? -1.104 3.693 -5.760 1.00 79.12 108 TRP A CA 1
ATOM 826 C C . TRP A 1 108 ? 0.340 4.191 -5.852 1.00 79.12 108 TRP A C 1
ATOM 828 O O . TRP A 1 108 ? 0.627 5.132 -6.589 1.00 79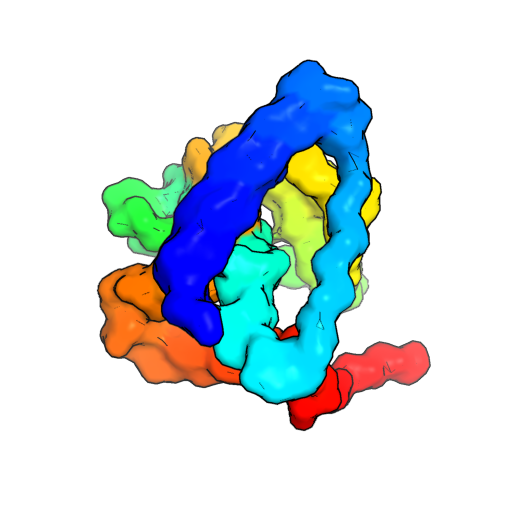.12 108 TRP A O 1
ATOM 838 N N . MET A 1 109 ? 1.234 3.590 -5.074 1.00 82.38 109 MET A N 1
ATOM 839 C CA . MET A 1 109 ? 2.643 3.960 -4.987 1.00 82.38 109 MET A CA 1
ATOM 840 C C . MET A 1 109 ? 3.520 2.738 -5.282 1.00 82.38 109 MET A C 1
ATOM 842 O O . MET A 1 109 ? 3.262 1.675 -4.711 1.00 82.38 109 MET A O 1
ATOM 846 N N . PRO A 1 110 ? 4.567 2.857 -6.121 1.00 80.81 110 PRO A N 1
ATOM 847 C CA . PRO A 1 110 ? 5.539 1.785 -6.309 1.00 80.81 110 PRO A CA 1
ATOM 848 C C . PRO A 1 110 ? 6.136 1.349 -4.974 1.00 80.81 110 PRO A C 1
ATOM 850 O O . PRO A 1 110 ? 6.482 2.187 -4.137 1.00 80.81 110 PRO A O 1
ATOM 853 N N . ILE A 1 111 ? 6.273 0.043 -4.773 1.00 77.81 111 ILE A N 1
ATOM 854 C CA . ILE A 1 111 ? 6.711 -0.504 -3.489 1.00 77.81 111 ILE A CA 1
ATOM 855 C C . ILE A 1 111 ? 8.094 -0.001 -3.064 1.00 77.81 111 ILE A C 1
ATOM 857 O O . ILE A 1 111 ? 8.327 0.192 -1.875 1.00 77.81 111 ILE A O 1
ATOM 861 N N . GLU A 1 112 ? 9.000 0.274 -4.002 1.00 78.38 112 GLU A N 1
ATOM 862 C CA . GLU A 1 112 ? 10.333 0.799 -3.699 1.00 78.38 112 GLU A CA 1
ATOM 863 C C . GLU A 1 112 ? 10.296 2.270 -3.312 1.00 78.38 112 GLU A C 1
ATOM 865 O O . GLU A 1 112 ? 11.050 2.690 -2.439 1.00 78.38 112 GLU A O 1
ATOM 870 N N . GLU A 1 113 ? 9.409 3.047 -3.933 1.00 84.25 113 GLU A N 1
ATOM 871 C CA . GLU A 1 113 ? 9.187 4.445 -3.566 1.00 84.25 113 GLU A CA 1
ATOM 872 C C . GLU A 1 113 ? 8.593 4.526 -2.159 1.00 84.25 113 GLU A C 1
ATOM 874 O O . GLU A 1 113 ? 9.086 5.279 -1.317 1.00 84.25 113 GLU A O 1
ATOM 879 N N . PHE A 1 114 ? 7.611 3.664 -1.875 1.00 84.81 114 PHE A N 1
ATOM 880 C CA . PHE A 1 114 ? 7.056 3.511 -0.539 1.00 84.81 114 PHE A CA 1
ATOM 881 C C . PHE A 1 114 ? 8.152 3.112 0.450 1.00 84.81 114 PHE A C 1
ATOM 883 O O . PHE A 1 114 ? 8.332 3.807 1.443 1.00 84.81 114 PHE A O 1
ATOM 890 N N . ALA A 1 115 ? 8.936 2.068 0.154 1.00 83.12 115 ALA A N 1
ATOM 891 C CA . ALA A 1 115 ? 10.022 1.569 1.000 1.00 83.12 115 ALA A CA 1
ATOM 892 C C . ALA A 1 115 ? 11.102 2.620 1.283 1.00 83.12 115 ALA A C 1
ATOM 894 O O . ALA A 1 115 ? 11.636 2.674 2.391 1.00 83.12 115 ALA A O 1
ATOM 895 N N . ALA A 1 116 ? 11.439 3.453 0.298 1.00 87.44 116 ALA A N 1
ATOM 896 C CA . ALA A 1 116 ? 12.522 4.428 0.377 1.00 87.44 116 ALA A CA 1
ATOM 897 C C . ALA A 1 116 ? 12.201 5.650 1.253 1.00 87.44 116 ALA A C 1
ATOM 899 O O . ALA A 1 116 ? 13.084 6.481 1.486 1.00 87.44 116 ALA A O 1
ATOM 900 N N . GLN A 1 117 ? 10.971 5.779 1.765 1.00 89.19 117 GLN A N 1
ATOM 901 C CA . GLN A 1 117 ? 10.598 6.891 2.634 1.00 89.19 117 GLN A CA 1
ATOM 902 C C . GLN A 1 117 ? 11.526 6.994 3.862 1.00 89.19 117 GLN A C 1
ATOM 904 O O . GLN A 1 117 ? 11.696 6.010 4.590 1.00 89.19 117 GLN A O 1
ATOM 909 N N . PRO A 1 118 ? 12.066 8.191 4.183 1.00 89.69 118 PRO A N 1
ATOM 910 C CA . PRO A 1 118 ? 12.982 8.370 5.312 1.00 89.69 118 PRO A CA 1
ATOM 911 C C . PRO A 1 118 ? 12.417 7.907 6.657 1.00 89.69 118 PRO A C 1
ATOM 913 O O . PRO A 1 118 ? 13.177 7.505 7.533 1.00 89.69 118 PRO A O 1
ATOM 916 N N . PHE A 1 119 ? 11.095 7.978 6.830 1.00 86.88 119 PHE A N 1
ATOM 917 C CA . PHE A 1 119 ? 10.412 7.473 8.016 1.00 86.88 119 PHE A CA 1
ATOM 918 C C . PHE A 1 119 ? 10.576 5.951 8.152 1.00 86.88 119 PHE A C 1
ATOM 920 O O . PHE A 1 119 ? 11.030 5.472 9.188 1.00 86.88 119 PHE A O 1
ATOM 927 N N . LEU A 1 120 ? 10.299 5.190 7.090 1.00 82.62 120 LEU A N 1
ATOM 928 C CA . LEU A 1 120 ? 10.389 3.726 7.106 1.00 82.62 120 LEU A CA 1
ATOM 929 C C . LEU A 1 120 ? 11.831 3.231 7.247 1.00 82.62 120 LEU A C 1
ATOM 931 O O . LEU A 1 120 ? 12.074 2.242 7.929 1.00 82.62 120 LEU A O 1
ATOM 935 N N . GLN A 1 121 ? 12.798 3.965 6.693 1.00 82.62 121 GLN A N 1
ATOM 936 C CA . GLN A 1 121 ? 14.224 3.649 6.836 1.00 82.62 121 GLN A CA 1
ATOM 937 C C . GLN A 1 121 ? 14.770 3.878 8.256 1.00 82.62 121 GLN A C 1
ATOM 939 O O . GLN A 1 121 ? 15.822 3.347 8.598 1.00 82.62 121 GLN A O 1
ATOM 944 N N . LYS A 1 122 ? 14.081 4.669 9.091 1.00 85.75 122 LYS A N 1
ATOM 945 C CA . LYS A 1 122 ? 14.491 4.969 10.477 1.00 85.75 122 LYS A CA 1
ATOM 946 C C . LYS A 1 122 ? 13.830 4.073 11.525 1.00 85.75 122 LYS A C 1
ATOM 948 O O . LYS A 1 122 ? 14.277 4.065 12.670 1.00 85.75 122 LYS A O 1
ATOM 953 N N . HIS A 1 123 ? 12.767 3.357 11.166 1.00 83.12 123 HIS A N 1
ATOM 954 C CA . HIS A 1 123 ? 11.963 2.578 12.103 1.00 83.12 123 HIS A CA 1
ATOM 955 C C . HIS A 1 123 ? 12.004 1.085 11.753 1.00 83.12 123 HIS A C 1
ATOM 957 O O . HIS A 1 123 ? 11.279 0.626 10.874 1.00 83.12 123 HIS A O 1
ATOM 963 N N . GLU A 1 124 ? 12.805 0.316 12.499 1.00 80.94 124 GLU A N 1
ATOM 964 C CA . GLU A 1 124 ? 13.018 -1.128 12.278 1.00 80.94 124 GLU A CA 1
ATOM 965 C C . GLU A 1 124 ? 11.717 -1.942 12.223 1.00 80.94 124 GLU A C 1
ATOM 967 O O . GLU A 1 124 ? 11.566 -2.817 11.376 1.00 80.94 124 GLU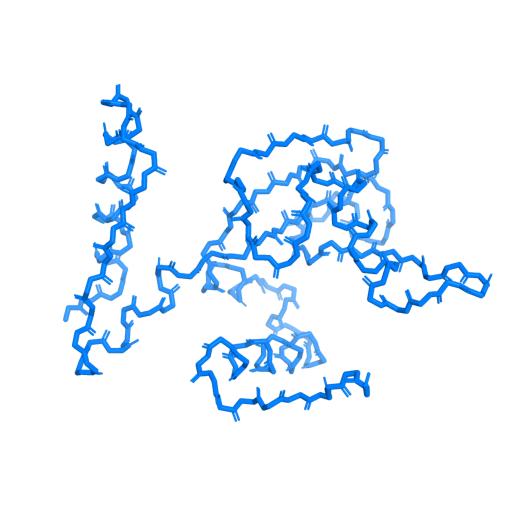 A O 1
ATOM 972 N N . LEU A 1 125 ? 10.729 -1.623 13.069 1.00 79.44 125 LEU A N 1
ATOM 973 C CA . LEU A 1 125 ? 9.425 -2.294 13.031 1.00 79.44 125 LEU A CA 1
ATOM 974 C C . LEU A 1 125 ? 8.695 -2.054 11.702 1.00 79.44 125 LEU A C 1
ATOM 976 O O . LEU A 1 125 ? 8.103 -2.972 11.143 1.00 79.44 125 LEU A O 1
ATOM 980 N N . ALA A 1 126 ? 8.740 -0.824 11.192 1.00 75.62 126 ALA A N 1
ATOM 981 C CA . ALA A 1 126 ? 8.066 -0.474 9.950 1.00 75.62 126 ALA A CA 1
ATOM 982 C C . ALA A 1 126 ? 8.738 -1.152 8.746 1.00 75.62 126 ALA A C 1
ATOM 984 O O . ALA A 1 126 ? 8.056 -1.639 7.845 1.00 75.62 126 ALA A O 1
ATOM 985 N N . LYS A 1 127 ? 10.071 -1.263 8.781 1.00 76.12 127 LYS A N 1
ATOM 986 C CA . LYS A 1 127 ? 10.848 -2.039 7.815 1.00 76.12 127 LYS A CA 1
ATOM 987 C C . LYS A 1 127 ? 10.492 -3.528 7.858 1.00 76.12 127 LYS A C 1
ATOM 989 O O . LYS A 1 127 ? 10.209 -4.104 6.815 1.00 76.12 127 LYS A O 1
ATOM 994 N N . TYR A 1 128 ? 10.414 -4.123 9.048 1.00 79.62 128 TYR A N 1
ATOM 995 C CA . TYR A 1 128 ? 10.035 -5.529 9.210 1.00 79.62 128 TYR A CA 1
ATOM 996 C C . TYR A 1 128 ? 8.622 -5.824 8.678 1.00 79.62 128 TYR A C 1
ATOM 998 O O . TYR A 1 128 ? 8.414 -6.810 7.975 1.00 79.62 128 TYR A O 1
ATOM 1006 N N . ILE A 1 129 ? 7.648 -4.947 8.954 1.00 80.25 129 ILE A N 1
ATOM 1007 C CA . ILE A 1 129 ? 6.281 -5.072 8.416 1.00 80.25 129 ILE A CA 1
ATOM 1008 C C . ILE A 1 129 ? 6.300 -5.077 6.881 1.00 80.25 129 ILE A C 1
ATOM 1010 O O . ILE A 1 129 ? 5.614 -5.888 6.255 1.00 80.25 129 ILE A O 1
ATOM 1014 N N . LEU A 1 130 ? 7.103 -4.204 6.271 1.00 78.12 130 LEU A N 1
ATOM 1015 C CA . LEU A 1 130 ? 7.237 -4.141 4.821 1.00 78.12 130 LEU A CA 1
ATOM 1016 C C . LEU A 1 130 ? 7.906 -5.394 4.240 1.00 78.12 130 LEU A C 1
ATOM 1018 O O . LEU A 1 130 ? 7.443 -5.905 3.224 1.00 78.12 130 LEU A O 1
ATOM 1022 N N . GLU A 1 131 ? 8.945 -5.919 4.893 1.00 79.31 131 GLU A N 1
ATOM 1023 C CA . GLU A 1 131 ? 9.613 -7.167 4.497 1.00 79.31 131 GLU A CA 1
ATOM 1024 C C . GLU A 1 131 ? 8.647 -8.361 4.520 1.00 79.31 131 GLU A C 1
ATOM 1026 O O . GLU A 1 131 ? 8.622 -9.155 3.579 1.00 79.31 131 GLU A O 1
ATOM 1031 N N . VAL A 1 132 ? 7.782 -8.458 5.537 1.00 77.31 132 VAL A N 1
ATOM 1032 C CA . VAL A 1 132 ? 6.726 -9.484 5.591 1.00 77.31 132 VAL A CA 1
ATOM 1033 C C . VAL A 1 132 ? 5.708 -9.294 4.460 1.00 77.31 132 VAL A C 1
ATOM 1035 O O . VAL A 1 132 ? 5.299 -10.271 3.826 1.00 77.31 132 VAL A O 1
ATOM 1038 N N . GLY A 1 133 ? 5.314 -8.049 4.172 1.00 72.62 133 GLY A N 1
ATOM 1039 C CA . GLY A 1 133 ? 4.428 -7.724 3.051 1.00 72.62 133 GLY A CA 1
ATOM 1040 C C . GLY A 1 133 ? 5.016 -8.124 1.694 1.00 72.62 133 GLY A C 1
ATOM 1041 O O . GLY A 1 133 ? 4.328 -8.741 0.882 1.00 72.62 133 GLY A O 1
ATOM 1042 N N . LEU A 1 134 ? 6.303 -7.850 1.477 1.00 72.75 134 LEU A N 1
ATOM 1043 C CA . LEU A 1 134 ? 7.054 -8.247 0.282 1.00 72.75 134 LEU A CA 1
ATOM 1044 C C . LEU A 1 134 ? 7.116 -9.770 0.131 1.00 72.75 134 LEU A C 1
ATOM 1046 O O . LEU A 1 134 ? 6.697 -10.306 -0.895 1.00 72.75 134 LEU A O 1
ATOM 1050 N N . ALA A 1 135 ? 7.512 -10.480 1.190 1.00 72.50 135 ALA A N 1
ATOM 1051 C CA . ALA A 1 135 ? 7.553 -11.940 1.189 1.00 72.50 135 ALA A CA 1
ATOM 1052 C C . ALA A 1 135 ? 6.170 -12.564 0.910 1.00 72.50 135 ALA A C 1
ATOM 1054 O O . ALA A 1 135 ? 6.068 -13.643 0.322 1.00 72.50 135 ALA A O 1
ATOM 1055 N N . LYS A 1 136 ? 5.0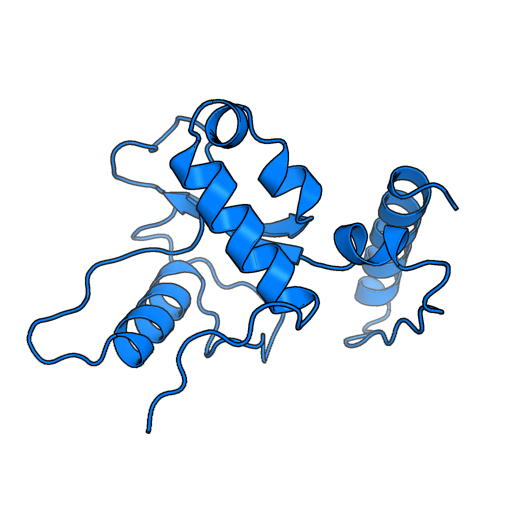73 -11.890 1.288 1.00 70.44 136 LYS A N 1
ATOM 1056 C CA . LYS A 1 136 ? 3.709 -12.322 0.947 1.00 70.44 136 LYS A CA 1
ATOM 1057 C C . LYS A 1 136 ? 3.409 -12.181 -0.548 1.00 70.44 136 LYS A C 1
ATOM 1059 O O . LYS A 1 136 ? 2.789 -13.086 -1.110 1.00 70.44 136 LYS A O 1
ATOM 1064 N N . VAL A 1 137 ? 3.837 -11.088 -1.187 1.00 67.88 137 VAL A N 1
ATOM 1065 C CA . VAL A 1 137 ? 3.677 -10.860 -2.638 1.00 67.88 137 VAL A CA 1
ATOM 1066 C C . VAL A 1 137 ? 4.442 -11.911 -3.439 1.00 67.88 137 VAL A C 1
ATOM 1068 O O . VAL A 1 137 ? 3.879 -12.509 -4.360 1.00 67.88 137 VAL A O 1
ATOM 1071 N N . ASP A 1 138 ? 5.666 -12.219 -3.015 1.00 68.38 138 ASP A N 1
ATOM 1072 C CA . ASP A 1 138 ? 6.522 -13.225 -3.651 1.00 68.38 138 ASP A CA 1
ATOM 1073 C C . ASP A 1 138 ? 6.087 -14.674 -3.350 1.00 68.38 138 ASP A C 1
ATOM 1075 O O . ASP A 1 138 ? 6.659 -15.630 -3.870 1.00 68.38 138 ASP A O 1
ATOM 1079 N N . LYS A 1 139 ? 5.006 -14.853 -2.571 1.00 68.75 139 LYS A N 1
ATOM 1080 C CA . LYS A 1 139 ? 4.467 -16.147 -2.103 1.00 68.75 139 LYS A CA 1
ATOM 1081 C C . LYS A 1 139 ? 5.444 -16.952 -1.240 1.00 68.75 139 LYS A C 1
ATOM 1083 O O . LYS A 1 139 ? 5.242 -18.148 -1.040 1.00 68.75 139 LYS A O 1
ATOM 1088 N N . GLU A 1 140 ? 6.453 -16.293 -0.688 1.00 73.44 140 GLU A N 1
ATOM 1089 C CA . GLU A 1 140 ? 7.424 -16.860 0.248 1.00 73.44 140 GLU A CA 1
ATOM 1090 C C . GLU A 1 140 ? 6.900 -16.844 1.695 1.00 73.44 140 GLU A C 1
ATOM 1092 O O . GLU A 1 140 ? 7.402 -17.567 2.554 1.00 73.44 140 GLU A O 1
ATOM 1097 N N . TYR A 1 141 ? 5.834 -16.079 1.964 1.00 72.06 141 TYR A N 1
ATOM 1098 C CA . TYR A 1 141 ? 5.147 -16.030 3.254 1.00 72.06 141 TYR A CA 1
ATOM 1099 C C . TYR A 1 141 ? 3.696 -16.533 3.162 1.00 72.06 141 TYR A C 1
ATOM 1101 O O . TYR A 1 141 ? 2.827 -15.923 2.530 1.00 72.06 141 TYR A O 1
ATOM 1109 N N . ALA A 1 142 ? 3.399 -17.650 3.833 1.00 76.31 142 ALA A N 1
ATOM 1110 C CA . ALA A 1 142 ? 2.061 -18.249 3.829 1.00 76.31 142 ALA A CA 1
ATOM 1111 C C . ALA A 1 142 ? 1.047 -17.444 4.666 1.00 76.31 142 ALA A C 1
ATOM 1113 O O . ALA A 1 142 ? -0.114 -17.315 4.267 1.00 76.31 142 ALA A O 1
ATOM 1114 N N . GLY A 1 143 ? 1.501 -16.814 5.755 1.00 79.75 143 GLY A N 1
ATOM 1115 C CA . GLY A 1 143 ? 0.644 -16.137 6.731 1.00 79.75 143 GLY A CA 1
ATOM 1116 C C . GLY A 1 143 ? -0.287 -17.094 7.480 1.00 79.75 143 GLY A C 1
ATOM 1117 O O . GLY A 1 143 ? -0.189 -18.313 7.347 1.00 79.75 143 GLY A O 1
ATOM 1118 N N . PHE A 1 144 ? -1.199 -16.527 8.267 1.00 77.25 144 PHE A N 1
ATOM 1119 C CA . PHE A 1 144 ? -2.291 -17.275 8.887 1.00 77.25 144 PHE A CA 1
ATOM 1120 C C . PHE A 1 144 ? -3.483 -17.333 7.932 1.00 77.25 144 PHE A C 1
ATOM 1122 O O . PHE A 1 144 ? -3.802 -16.345 7.270 1.00 77.25 144 PHE A O 1
ATOM 1129 N N . GLN A 1 145 ? -4.125 -18.495 7.851 1.00 70.56 145 GLN A N 1
ATOM 1130 C CA . GLN A 1 145 ? -5.388 -18.659 7.138 1.00 70.56 145 GLN A CA 1
ATOM 1131 C C . GLN A 1 145 ? -6.514 -18.699 8.165 1.00 70.56 145 GLN A C 1
ATOM 1133 O O . GLN A 1 145 ? -6.387 -19.384 9.183 1.00 70.56 145 GLN A O 1
ATOM 1138 N N . SER A 1 146 ? -7.595 -17.965 7.906 1.00 58.56 146 SER A N 1
ATOM 1139 C CA . SER A 1 146 ? -8.841 -18.187 8.634 1.00 58.56 146 SER A CA 1
ATOM 1140 C C . SER A 1 146 ? -9.298 -19.636 8.395 1.00 58.56 146 SER A C 1
ATOM 1142 O O . SER A 1 146 ? -9.148 -20.113 7.265 1.00 58.56 146 SER A O 1
ATOM 1144 N N . PRO A 1 147 ? -9.782 -20.344 9.431 1.00 50.38 147 PRO A N 1
ATOM 1145 C CA . PRO A 1 147 ? -10.332 -21.689 9.282 1.00 50.38 147 PRO A CA 1
ATOM 1146 C C . PRO A 1 147 ? -11.569 -21.727 8.375 1.00 50.38 147 PRO A C 1
ATOM 1148 O O . PRO A 1 147 ? -12.257 -20.687 8.249 1.00 50.38 147 PRO A O 1
#

Radius of gyration: 16.6 Å; chains: 1; bounding box: 35×39×45 Å

Organism: NCBI:txid422564